Protein AF-A0A263DBM9-F1 (afdb_monomer_lite)

Structure (mmCIF, N/CA/C/O backbone):
data_AF-A0A263DBM9-F1
#
_entry.id   AF-A0A263DBM9-F1
#
loop_
_atom_site.group_PDB
_atom_site.id
_atom_site.type_symbol
_atom_site.label_atom_id
_atom_site.label_alt_id
_atom_site.label_comp_id
_atom_site.label_asym_id
_atom_site.label_entity_id
_atom_site.label_seq_id
_atom_site.pdbx_PDB_ins_code
_atom_site.Cartn_x
_atom_site.Cartn_y
_atom_site.Cartn_z
_atom_site.occupancy
_atom_site.B_iso_or_equiv
_atom_site.auth_seq_id
_atom_site.auth_comp_id
_atom_site.auth_asym_id
_atom_site.auth_atom_id
_atom_site.pdbx_PDB_model_num
ATOM 1 N N . MET A 1 1 ? 4.294 4.399 -8.783 1.00 86.06 1 MET A N 1
ATOM 2 C CA . MET A 1 1 ? 3.216 5.389 -8.607 1.00 86.06 1 MET A CA 1
ATOM 3 C C . MET A 1 1 ? 2.003 4.706 -8.014 1.00 86.06 1 MET A C 1
ATOM 5 O O . MET A 1 1 ? 1.467 3.779 -8.627 1.00 86.06 1 MET A O 1
ATOM 9 N N . LEU A 1 2 ? 1.616 5.152 -6.825 1.00 90.06 2 LEU A N 1
ATOM 10 C CA . LEU A 1 2 ? 0.439 4.695 -6.100 1.00 90.06 2 LEU A CA 1
ATOM 11 C C . LEU A 1 2 ? -0.584 5.826 -6.002 1.00 90.06 2 LEU A C 1
ATOM 13 O O . LEU A 1 2 ? -0.238 6.950 -5.655 1.00 90.06 2 LEU A O 1
ATOM 17 N N . GLU A 1 3 ? -1.844 5.521 -6.281 1.00 93.19 3 GLU A N 1
ATOM 18 C CA . GLU A 1 3 ? -2.938 6.492 -6.234 1.00 93.19 3 GLU A CA 1
ATOM 19 C C . GLU A 1 3 ? -4.098 5.949 -5.402 1.00 93.19 3 GLU A C 1
ATOM 21 O O . GLU A 1 3 ? -4.447 4.773 -5.516 1.00 93.19 3 GLU A O 1
ATOM 26 N N . LEU A 1 4 ? -4.729 6.807 -4.598 1.00 93.94 4 LEU A N 1
ATOM 27 C CA . LEU A 1 4 ? -5.991 6.477 -3.939 1.00 93.94 4 LEU A CA 1
ATOM 28 C C . LEU A 1 4 ? -7.116 6.402 -4.981 1.00 93.94 4 LEU A C 1
ATOM 30 O O . LEU A 1 4 ? -7.263 7.279 -5.832 1.00 93.94 4 LEU A O 1
ATOM 34 N N . MET A 1 5 ? -7.935 5.363 -4.894 1.00 95.19 5 MET A N 1
ATOM 35 C CA . MET A 1 5 ? -9.120 5.187 -5.725 1.00 95.19 5 MET A CA 1
ATOM 36 C C . MET A 1 5 ? -10.273 6.067 -5.228 1.00 95.19 5 MET A C 1
ATOM 38 O O . MET A 1 5 ? -10.497 6.173 -4.020 1.00 95.19 5 MET A O 1
ATOM 42 N N . ALA A 1 6 ? -11.037 6.655 -6.153 1.00 92.88 6 ALA A N 1
ATOM 43 C CA . ALA A 1 6 ? -12.197 7.496 -5.836 1.00 92.88 6 ALA A CA 1
ATOM 44 C C . ALA A 1 6 ? -13.329 6.706 -5.154 1.00 92.88 6 ALA A C 1
ATOM 46 O O . ALA A 1 6 ? -14.167 7.274 -4.464 1.00 92.88 6 ALA A O 1
ATOM 47 N N . GLU A 1 7 ? -13.326 5.389 -5.339 1.00 92.44 7 GLU A N 1
ATOM 48 C CA . GLU A 1 7 ? -14.249 4.423 -4.756 1.00 92.44 7 GLU A CA 1
ATOM 49 C C . GLU A 1 7 ? -13.935 4.101 -3.283 1.00 92.44 7 GLU A C 1
ATOM 51 O O . GLU A 1 7 ? -14.658 3.325 -2.659 1.00 92.44 7 GLU A O 1
ATOM 56 N N . SER A 1 8 ? -12.865 4.677 -2.722 1.00 91.31 8 SER A N 1
ATOM 57 C CA . SER A 1 8 ? -12.534 4.540 -1.301 1.00 91.31 8 SER A CA 1
ATOM 58 C C . SER A 1 8 ? -13.577 5.252 -0.437 1.00 91.31 8 SER A C 1
ATOM 60 O O . SER A 1 8 ? -13.881 6.425 -0.656 1.00 91.31 8 SER A O 1
ATOM 62 N N . GLY A 1 9 ? -14.102 4.567 0.576 1.00 87.62 9 GLY A N 1
ATOM 63 C CA . GLY A 1 9 ? -15.113 5.115 1.471 1.00 87.62 9 GLY A CA 1
ATOM 64 C C . GLY A 1 9 ? -15.476 4.178 2.620 1.00 87.62 9 GLY A C 1
ATOM 65 O O . GLY A 1 9 ? -15.424 2.954 2.496 1.00 87.62 9 GLY A O 1
ATOM 66 N N . GLY A 1 10 ? -15.874 4.771 3.749 1.00 86.44 10 GLY A N 1
ATOM 67 C CA . GLY A 1 10 ? -16.159 4.028 4.975 1.00 86.44 10 GLY A CA 1
ATOM 68 C C . GLY A 1 10 ? -14.926 3.263 5.453 1.00 86.44 10 GLY A C 1
ATOM 69 O O . GLY A 1 10 ? -13.849 3.835 5.581 1.00 86.44 10 GLY A O 1
ATOM 70 N N . ASP A 1 11 ? -15.093 1.965 5.679 1.00 88.06 11 ASP A N 1
ATOM 71 C CA . ASP A 1 11 ? -14.033 1.038 6.071 1.00 88.06 11 ASP A CA 1
ATOM 72 C C . ASP A 1 11 ? -13.320 0.392 4.869 1.00 88.06 11 ASP A C 1
ATOM 74 O O . ASP A 1 11 ? -12.493 -0.495 5.061 1.00 88.06 11 ASP A O 1
ATOM 78 N N . VAL A 1 12 ? -13.632 0.788 3.629 1.00 91.88 12 VAL A N 1
ATOM 79 C CA . VAL A 1 12 ? -13.008 0.246 2.413 1.00 91.88 12 VAL A CA 1
ATOM 80 C C . VAL A 1 12 ? -12.093 1.285 1.782 1.00 91.88 12 VAL A C 1
ATOM 82 O O . VAL A 1 12 ? -12.525 2.382 1.434 1.00 91.88 12 VAL A O 1
ATOM 85 N N . ILE A 1 13 ? -10.838 0.914 1.556 1.00 93.12 13 ILE A N 1
ATOM 86 C CA . ILE A 1 13 ? -9.850 1.764 0.900 1.00 93.12 13 ILE A CA 1
ATOM 87 C C . ILE A 1 13 ? -9.240 1.064 -0.310 1.00 93.12 13 ILE A C 1
ATOM 89 O O . ILE A 1 13 ? -8.811 -0.087 -0.234 1.00 93.12 13 ILE A O 1
ATOM 93 N N . GLY A 1 14 ? -9.227 1.759 -1.444 1.00 94.12 14 GLY A N 1
ATOM 94 C CA . GLY A 1 14 ? -8.689 1.257 -2.699 1.00 94.12 14 GLY A CA 1
ATOM 95 C C . GLY A 1 14 ? -7.446 2.023 -3.123 1.00 94.12 14 GLY A C 1
ATOM 96 O O . GLY A 1 14 ? -7.426 3.252 -3.098 1.00 94.12 14 GLY A O 1
ATOM 97 N N . PHE A 1 15 ? -6.433 1.300 -3.580 1.00 93.94 15 PHE A N 1
ATOM 98 C CA . PHE A 1 15 ? -5.230 1.861 -4.171 1.00 93.94 15 PHE A CA 1
ATOM 99 C C . PHE A 1 15 ? -5.002 1.292 -5.562 1.00 93.94 15 PHE A C 1
ATOM 101 O O . PHE A 1 15 ? -5.188 0.099 -5.804 1.00 93.94 15 PHE A O 1
ATOM 108 N N . ARG A 1 16 ? -4.541 2.147 -6.468 1.00 93.75 16 ARG A N 1
ATOM 109 C CA . ARG A 1 16 ? -4.149 1.787 -7.824 1.00 93.75 16 ARG A CA 1
ATOM 110 C C . ARG A 1 16 ? -2.640 1.926 -7.973 1.00 93.75 16 ARG A C 1
ATOM 112 O O . ARG A 1 16 ? -2.085 2.997 -7.742 1.00 93.75 16 ARG A O 1
ATOM 119 N N . ALA A 1 17 ? -1.987 0.846 -8.382 1.00 91.31 17 ALA A N 1
ATOM 120 C CA . ALA A 1 17 ? -0.546 0.766 -8.562 1.00 91.31 17 ALA A CA 1
ATOM 121 C C . ALA A 1 17 ? -0.178 0.712 -10.050 1.00 91.31 17 ALA A C 1
ATOM 123 O O . ALA A 1 17 ? -0.694 -0.115 -10.805 1.00 91.31 17 ALA A O 1
ATOM 124 N N . ARG A 1 18 ? 0.747 1.585 -10.462 1.00 91.19 18 ARG A N 1
ATOM 125 C CA . ARG A 1 18 ? 1.282 1.678 -11.830 1.00 91.19 18 ARG A CA 1
ATOM 126 C C . ARG A 1 18 ? 2.800 1.826 -11.817 1.00 91.19 18 ARG A C 1
ATOM 128 O O . ARG A 1 18 ? 3.374 2.467 -10.929 1.00 91.19 18 ARG A O 1
ATOM 135 N N . GLY A 1 19 ? 3.450 1.285 -12.849 1.00 89.50 19 GLY A N 1
ATOM 136 C CA . GLY A 1 19 ? 4.900 1.365 -13.010 1.00 89.50 19 GLY A CA 1
ATOM 137 C C . GLY A 1 19 ? 5.641 0.653 -11.879 1.00 89.50 19 GLY A C 1
ATOM 138 O O . GLY A 1 19 ? 5.272 -0.456 -11.501 1.00 89.50 19 GLY A O 1
ATOM 139 N N . VAL A 1 20 ? 6.692 1.284 -11.356 1.00 86.75 20 VAL A N 1
ATOM 140 C CA . VAL A 1 20 ? 7.443 0.783 -10.197 1.00 86.75 20 VAL A CA 1
ATOM 141 C C . VAL A 1 20 ? 7.011 1.554 -8.958 1.00 86.75 20 VAL A C 1
ATOM 143 O O . VAL A 1 20 ? 6.985 2.787 -8.981 1.00 86.75 20 VAL A O 1
ATOM 146 N N . LEU A 1 21 ? 6.662 0.834 -7.894 1.00 85.06 21 LEU A N 1
ATOM 147 C CA . LEU A 1 21 ? 6.357 1.438 -6.601 1.00 85.06 21 LEU A CA 1
ATOM 148 C C . LEU A 1 21 ? 7.640 1.785 -5.847 1.00 85.06 21 LEU A C 1
ATOM 150 O O . LEU A 1 21 ? 8.557 0.960 -5.729 1.00 85.06 21 LEU A O 1
ATOM 154 N N . THR A 1 22 ? 7.698 3.025 -5.369 1.00 85.31 22 THR A N 1
ATOM 155 C CA . THR A 1 22 ? 8.835 3.579 -4.632 1.00 85.31 22 THR A CA 1
ATOM 156 C C . THR A 1 22 ? 8.531 3.695 -3.144 1.00 85.31 22 THR A C 1
ATOM 158 O O . THR A 1 22 ? 7.451 3.358 -2.672 1.00 85.31 22 THR A O 1
ATOM 161 N N . GLU A 1 23 ? 9.519 4.149 -2.383 1.00 81.00 23 GLU A N 1
ATOM 162 C CA . GLU A 1 23 ? 9.357 4.447 -0.964 1.00 81.00 23 GLU A CA 1
ATOM 163 C C . GLU A 1 23 ? 8.402 5.628 -0.729 1.00 81.00 23 GLU A C 1
ATOM 165 O O . GLU A 1 23 ? 7.562 5.567 0.166 1.00 81.00 23 GLU A O 1
ATOM 170 N N . ASP A 1 24 ? 8.476 6.646 -1.588 1.00 85.00 24 ASP A N 1
ATOM 171 C CA . ASP A 1 24 ? 7.640 7.848 -1.517 1.00 85.00 24 ASP A CA 1
ATOM 172 C C . ASP A 1 24 ? 6.158 7.534 -1.749 1.00 85.00 24 ASP A C 1
ATOM 174 O O . ASP A 1 24 ? 5.291 8.135 -1.123 1.00 85.00 24 ASP A O 1
ATOM 178 N N . ASP A 1 25 ? 5.854 6.549 -2.602 1.00 85.19 25 ASP A N 1
ATOM 179 C CA . ASP A 1 25 ? 4.484 6.063 -2.804 1.00 85.19 25 ASP A CA 1
ATOM 180 C C . AS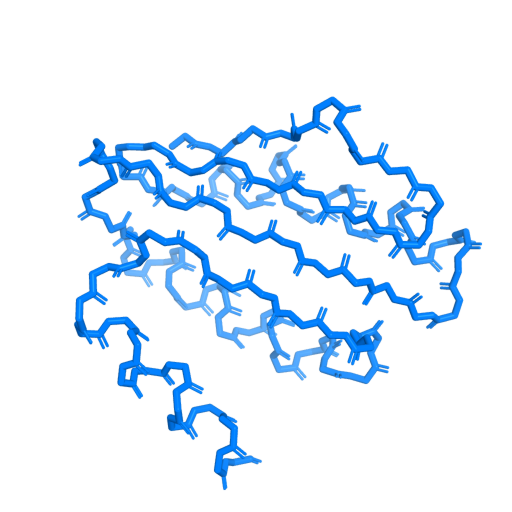P A 1 25 ? 3.885 5.517 -1.486 1.00 85.19 25 ASP A C 1
ATOM 182 O O . ASP A 1 25 ? 2.690 5.659 -1.219 1.00 85.19 25 ASP A O 1
ATOM 186 N N . TYR A 1 26 ? 4.713 4.918 -0.625 1.00 79.12 26 TYR A N 1
ATOM 187 C CA . TYR A 1 26 ? 4.276 4.393 0.669 1.00 79.12 26 TYR A CA 1
ATOM 188 C C . TYR A 1 26 ? 4.132 5.490 1.718 1.00 79.12 26 TYR A C 1
ATOM 190 O O . TYR A 1 26 ? 3.097 5.569 2.376 1.00 79.12 26 TYR A O 1
ATOM 198 N N . GLU A 1 27 ? 5.163 6.319 1.885 1.00 82.50 27 GLU A N 1
ATOM 199 C CA . GLU A 1 27 ? 5.162 7.381 2.897 1.00 82.50 27 GLU A CA 1
ATOM 200 C C . GLU A 1 27 ? 4.171 8.496 2.563 1.00 82.50 27 GLU A C 1
ATOM 202 O O . GLU A 1 27 ? 3.507 9.017 3.454 1.00 82.50 27 GLU A O 1
ATOM 207 N N . GLY A 1 28 ? 4.050 8.849 1.284 1.00 84.69 28 GLY A N 1
ATOM 208 C CA . GLY A 1 28 ? 3.222 9.962 0.834 1.00 84.69 28 GLY A CA 1
ATOM 209 C C . GLY A 1 28 ? 1.764 9.594 0.573 1.00 84.69 28 GLY A C 1
ATOM 210 O O . GLY A 1 28 ? 0.895 10.454 0.708 1.00 84.69 28 GLY A O 1
ATOM 211 N N . VAL A 1 29 ? 1.476 8.342 0.198 1.00 88.50 29 VAL A N 1
ATOM 212 C CA . VAL A 1 29 ? 0.120 7.934 -0.205 1.00 88.50 29 VAL A CA 1
ATOM 213 C C . VAL A 1 29 ? -0.412 6.812 0.669 1.00 88.50 29 VAL A C 1
ATOM 215 O O . VAL A 1 29 ? -1.448 6.997 1.299 1.00 88.50 29 VAL A O 1
ATOM 218 N N . LEU A 1 30 ? 0.264 5.665 0.742 1.00 85.75 30 LEU A N 1
ATOM 219 C CA . LEU A 1 30 ? -0.301 4.499 1.426 1.00 85.75 30 LEU A CA 1
ATOM 220 C C . LEU A 1 30 ? -0.525 4.756 2.927 1.00 85.75 30 LEU A C 1
ATOM 222 O O . LEU A 1 30 ? -1.656 4.666 3.402 1.00 85.75 30 LEU A O 1
ATOM 226 N N . ILE A 1 31 ? 0.537 5.097 3.663 1.00 84.94 31 ILE A N 1
ATOM 227 C CA . ILE A 1 31 ? 0.515 5.208 5.130 1.00 84.94 31 ILE A CA 1
ATOM 228 C C . ILE A 1 31 ? -0.511 6.247 5.611 1.00 84.94 31 ILE A C 1
ATOM 230 O O . ILE A 1 31 ? -1.380 5.867 6.397 1.00 84.94 31 ILE A O 1
ATOM 234 N N . PRO A 1 32 ? -0.515 7.502 5.113 1.00 88.56 32 PRO A N 1
ATOM 235 C CA . PRO A 1 32 ? -1.427 8.520 5.634 1.00 88.56 32 PRO A CA 1
ATOM 236 C C . PRO A 1 32 ? -2.902 8.167 5.422 1.00 88.56 32 PRO A C 1
ATOM 238 O O . PRO A 1 32 ? -3.751 8.486 6.252 1.00 88.56 32 PRO A O 1
ATOM 241 N N . HIS A 1 33 ? -3.229 7.500 4.310 1.00 89.44 33 HIS A N 1
ATOM 242 C CA . HIS A 1 33 ? -4.610 7.118 4.034 1.00 89.44 33 HIS A CA 1
ATOM 243 C C . HIS A 1 33 ? -5.050 5.890 4.836 1.00 89.44 33 HIS A C 1
ATOM 245 O O . HIS A 1 33 ? -6.214 5.824 5.230 1.00 89.44 33 HIS A O 1
ATOM 251 N N . LEU A 1 34 ? -4.142 4.946 5.108 1.00 85.25 34 LEU A N 1
ATOM 252 C CA . LEU A 1 34 ? -4.417 3.827 6.010 1.00 85.25 34 LEU A CA 1
ATOM 253 C C . LEU A 1 34 ? -4.657 4.315 7.440 1.00 85.25 34 LEU A C 1
ATOM 255 O O . LEU A 1 34 ? -5.674 3.961 8.028 1.00 85.25 34 LEU A O 1
ATOM 259 N N . GLU A 1 35 ? -3.774 5.163 7.973 1.00 85.75 35 GLU A N 1
ATOM 260 C CA . GLU A 1 35 ? -3.916 5.724 9.324 1.00 85.75 35 GLU A CA 1
ATOM 261 C C . GLU A 1 35 ? -5.238 6.484 9.468 1.00 85.75 35 GLU A C 1
ATOM 263 O O . GLU A 1 35 ? -6.013 6.214 10.382 1.00 85.75 35 GLU A O 1
ATOM 268 N N . LYS A 1 36 ? -5.569 7.339 8.494 1.00 87.62 36 LYS A N 1
ATOM 269 C CA . LYS A 1 36 ? -6.846 8.061 8.475 1.00 87.62 36 LYS A CA 1
ATOM 270 C C . LYS A 1 36 ? -8.065 7.132 8.434 1.00 87.62 36 LYS A C 1
ATOM 272 O O . LYS A 1 36 ? -9.092 7.438 9.034 1.00 87.62 36 LYS A O 1
ATOM 277 N N . ALA A 1 37 ? -7.989 6.019 7.706 1.00 86.56 37 ALA A N 1
ATOM 278 C CA . ALA A 1 37 ? -9.082 5.050 7.657 1.00 86.56 37 ALA A CA 1
ATOM 279 C C . ALA A 1 37 ? -9.230 4.294 8.992 1.00 86.56 37 ALA A C 1
ATOM 281 O O . ALA A 1 37 ? -10.351 4.049 9.434 1.00 86.56 37 ALA A O 1
ATOM 282 N N . LEU A 1 38 ? -8.114 3.991 9.662 1.00 84.56 38 LEU A N 1
ATOM 283 C CA . LEU A 1 38 ? -8.081 3.348 10.981 1.00 84.56 38 LEU A CA 1
ATOM 284 C C . LEU A 1 38 ? -8.544 4.263 12.122 1.00 84.56 38 LEU A C 1
ATOM 286 O O . LEU A 1 38 ? -9.052 3.781 13.128 1.00 84.56 38 LEU A O 1
ATOM 290 N N . GLU A 1 39 ? -8.438 5.583 11.973 1.00 86.62 39 GLU A N 1
ATOM 291 C CA . GLU A 1 39 ? -9.071 6.524 12.907 1.00 86.62 39 GLU A CA 1
ATOM 292 C C . GLU A 1 39 ? -10.607 6.459 12.847 1.00 86.62 39 GLU A C 1
ATOM 294 O O . GLU A 1 39 ? -11.284 6.722 13.841 1.00 86.62 39 GLU A O 1
ATOM 299 N N . ALA A 1 40 ? -11.166 6.114 11.683 1.00 84.38 40 ALA A N 1
ATOM 300 C CA . ALA A 1 40 ? -12.607 6.089 11.447 1.00 84.38 40 ALA A CA 1
ATOM 301 C C . ALA A 1 40 ? -13.254 4.713 11.690 1.00 84.38 40 ALA A C 1
ATOM 303 O O . ALA A 1 40 ? -14.475 4.638 11.849 1.00 84.38 40 ALA A O 1
ATOM 304 N N . ALA A 1 41 ? -12.470 3.632 11.708 1.00 83.69 41 ALA A N 1
ATOM 305 C CA . ALA A 1 41 ? -12.959 2.265 11.848 1.00 83.69 41 ALA A CA 1
ATOM 306 C C . ALA A 1 41 ? -11.972 1.383 12.626 1.00 83.69 41 ALA A C 1
ATOM 308 O O . ALA A 1 41 ? -10.766 1.481 12.445 1.00 83.69 41 ALA A O 1
ATOM 309 N N . GLU A 1 42 ? -12.489 0.454 13.438 1.00 84.81 42 GLU A N 1
ATOM 310 C CA . GLU A 1 42 ? -11.660 -0.501 14.196 1.00 84.81 42 GLU A CA 1
ATOM 311 C C . GLU A 1 42 ? -10.849 -1.429 13.277 1.00 84.81 42 GLU A C 1
ATOM 313 O O . GLU A 1 42 ? -9.748 -1.853 13.624 1.00 84.81 42 GLU A O 1
ATOM 318 N N . ARG A 1 43 ? -11.400 -1.749 12.099 1.00 88.50 43 ARG A N 1
ATOM 319 C CA . ARG A 1 43 ? -10.718 -2.501 11.047 1.00 88.50 43 ARG A CA 1
ATOM 320 C C . ARG A 1 43 ? -11.074 -1.961 9.679 1.00 88.50 43 ARG A C 1
ATOM 322 O O . ARG A 1 43 ? -12.193 -1.498 9.470 1.00 88.50 43 ARG A O 1
ATOM 329 N N . ILE A 1 44 ? -10.147 -2.100 8.739 1.00 90.38 44 ILE A N 1
ATOM 330 C CA . ILE A 1 44 ? -10.319 -1.641 7.359 1.00 90.38 44 ILE A CA 1
ATOM 331 C C . ILE A 1 44 ? -10.126 -2.772 6.350 1.00 90.38 44 ILE A C 1
ATOM 333 O O . ILE A 1 44 ? -9.430 -3.762 6.589 1.00 90.38 44 ILE A O 1
ATOM 337 N N . ARG A 1 45 ? -10.756 -2.622 5.190 1.00 91.50 45 ARG A N 1
ATOM 338 C CA . ARG A 1 45 ? -10.676 -3.520 4.041 1.00 91.50 45 ARG A CA 1
ATOM 339 C C . ARG A 1 45 ? -9.908 -2.821 2.929 1.00 91.50 45 ARG A C 1
ATOM 341 O O . ARG A 1 45 ? -10.312 -1.758 2.471 1.00 91.50 45 ARG A O 1
ATOM 348 N N . VAL A 1 46 ? -8.813 -3.423 2.480 1.00 90.62 46 VAL A N 1
ATOM 349 C CA . VAL A 1 46 ? -7.907 -2.824 1.493 1.00 90.62 46 VAL A CA 1
ATOM 350 C C . VAL A 1 46 ? -8.048 -3.528 0.149 1.00 90.62 46 VAL A C 1
ATOM 352 O O . VAL A 1 46 ? -8.006 -4.756 0.075 1.00 90.62 46 VAL A O 1
ATOM 355 N N . LEU A 1 47 ? -8.179 -2.756 -0.925 1.00 91.88 47 LEU A N 1
ATOM 356 C CA . LEU A 1 47 ? -8.061 -3.220 -2.303 1.00 91.88 47 LEU A CA 1
ATOM 357 C C . LEU A 1 47 ? -6.795 -2.628 -2.922 1.00 91.88 47 LEU A C 1
ATOM 359 O O . LEU A 1 47 ? -6.643 -1.413 -2.974 1.00 91.88 47 LEU A O 1
ATOM 363 N N . LEU A 1 48 ? -5.923 -3.478 -3.450 1.00 89.44 48 LEU A N 1
ATOM 364 C CA . LEU A 1 48 ? -4.766 -3.072 -4.234 1.00 89.44 48 LEU A CA 1
ATOM 365 C C . LEU A 1 48 ? -4.947 -3.538 -5.681 1.00 89.44 48 LEU A C 1
ATOM 367 O O . LEU A 1 48 ? -4.851 -4.728 -5.989 1.00 89.44 48 LEU A O 1
ATOM 371 N N . LEU A 1 49 ? -5.237 -2.592 -6.569 1.00 91.62 49 LEU A N 1
ATOM 372 C CA . LEU A 1 49 ? -5.369 -2.813 -8.002 1.00 91.62 49 LEU A CA 1
ATOM 373 C C . LEU A 1 49 ? -4.029 -2.550 -8.690 1.00 91.62 49 LEU A C 1
ATOM 375 O O . LEU A 1 49 ? -3.605 -1.405 -8.841 1.00 91.62 49 LEU A O 1
ATOM 379 N N . MET A 1 50 ? -3.378 -3.615 -9.138 1.00 89.69 50 MET A N 1
ATOM 380 C CA . MET A 1 50 ? -2.188 -3.555 -9.974 1.00 89.69 50 MET A CA 1
ATOM 381 C C . MET A 1 50 ? -2.617 -3.495 -11.434 1.00 89.69 50 MET A C 1
ATOM 383 O O . MET A 1 50 ? -3.215 -4.426 -11.968 1.00 89.69 50 MET A O 1
ATOM 387 N N . GLU A 1 51 ? -2.348 -2.359 -12.062 1.00 88.81 51 GLU A N 1
ATOM 388 C CA . GLU A 1 51 ? -2.647 -2.136 -13.474 1.00 88.81 51 GLU A CA 1
ATOM 389 C C . GLU A 1 51 ? -1.700 -2.946 -14.367 1.00 88.81 51 GLU A C 1
ATOM 391 O O . GLU A 1 51 ? -0.614 -3.338 -13.947 1.00 88.81 51 GLU A O 1
ATOM 396 N N . GLU A 1 52 ? -2.045 -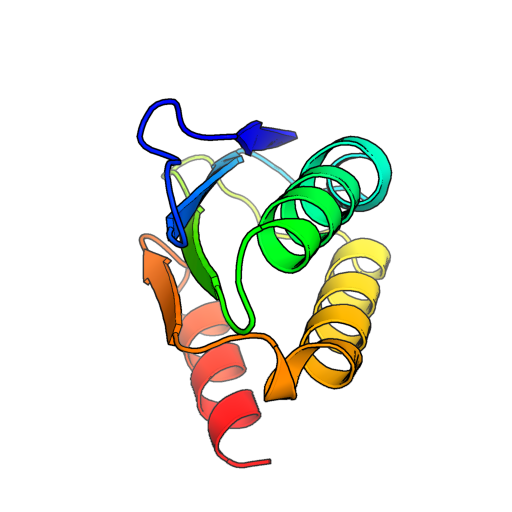3.119 -15.644 1.00 86.00 52 GLU A N 1
ATOM 397 C CA . GLU A 1 52 ? -1.194 -3.845 -16.608 1.00 86.00 52 GLU A CA 1
ATOM 398 C C . GLU A 1 52 ? 0.219 -3.247 -16.735 1.00 86.00 52 GLU A C 1
ATOM 400 O O . GLU A 1 52 ? 1.186 -3.932 -17.061 1.00 86.00 52 GLU A O 1
ATOM 405 N N . THR A 1 53 ? 0.351 -1.948 -16.455 1.00 86.69 53 THR A N 1
ATOM 406 C CA . THR A 1 53 ? 1.627 -1.221 -16.477 1.00 86.69 53 THR A CA 1
ATOM 407 C C . THR A 1 53 ? 2.461 -1.403 -15.209 1.00 86.69 53 THR A C 1
ATOM 409 O O . THR A 1 53 ? 3.539 -0.811 -15.102 1.00 86.69 53 THR A O 1
ATOM 412 N N . PHE A 1 54 ? 1.986 -2.179 -14.236 1.00 86.56 54 PHE A N 1
ATOM 413 C CA . PHE A 1 54 ? 2.714 -2.483 -13.015 1.00 86.56 54 PHE A CA 1
ATOM 414 C C . PHE A 1 54 ? 3.941 -3.350 -13.314 1.00 86.56 54 PHE A C 1
ATOM 416 O O . PHE A 1 54 ? 3.872 -4.385 -13.974 1.00 86.56 54 PHE A O 1
ATOM 423 N N . ARG A 1 55 ? 5.098 -2.903 -12.828 1.00 82.00 55 ARG A N 1
ATOM 424 C CA . ARG A 1 55 ? 6.406 -3.533 -13.055 1.00 82.00 55 ARG A CA 1
ATOM 425 C C . ARG A 1 55 ? 7.058 -4.021 -11.763 1.00 82.00 55 ARG A C 1
ATOM 427 O O . ARG A 1 55 ? 8.171 -4.535 -11.816 1.00 82.00 55 ARG A O 1
ATOM 434 N N . GLY A 1 56 ? 6.375 -3.886 -10.626 1.00 78.56 56 GLY A N 1
ATOM 435 C CA . GLY A 1 56 ? 6.848 -4.330 -9.319 1.00 78.56 56 GLY A CA 1
ATOM 436 C C . GLY A 1 56 ? 7.203 -3.183 -8.376 1.00 78.56 56 GLY A C 1
ATOM 437 O O . GLY A 1 56 ? 6.749 -2.046 -8.510 1.00 78.56 56 GLY A O 1
ATOM 438 N N . TRP A 1 57 ? 8.053 -3.508 -7.412 1.00 78.00 57 TRP A N 1
ATOM 439 C CA . TRP A 1 57 ? 8.462 -2.646 -6.309 1.00 78.00 57 TRP A CA 1
ATOM 440 C C . TRP A 1 57 ? 9.983 -2.576 -6.292 1.00 78.00 57 TRP A C 1
ATOM 442 O O . TRP A 1 57 ? 10.652 -3.563 -6.612 1.00 78.00 57 TRP A O 1
ATOM 452 N N . ASN A 1 58 ? 10.556 -1.455 -5.861 1.00 77.19 58 ASN A N 1
ATOM 453 C CA . ASN A 1 58 ? 11.961 -1.488 -5.466 1.00 77.19 58 ASN A CA 1
ATOM 454 C C . ASN A 1 58 ? 12.126 -2.298 -4.157 1.00 77.19 58 ASN A C 1
ATOM 456 O O . ASN A 1 58 ? 11.176 -2.486 -3.394 1.00 77.19 58 ASN A O 1
ATOM 460 N N . ALA A 1 59 ? 13.337 -2.794 -3.887 1.00 63.06 59 ALA A N 1
ATOM 461 C CA . ALA A 1 59 ? 13.594 -3.667 -2.733 1.00 63.06 59 ALA A CA 1
ATOM 462 C C . ALA A 1 59 ? 13.207 -3.024 -1.385 1.00 63.06 59 ALA A C 1
ATOM 464 O O . ALA A 1 59 ? 12.783 -3.712 -0.458 1.00 63.06 59 ALA A O 1
ATOM 465 N N . ARG A 1 60 ? 13.305 -1.693 -1.288 1.00 65.88 60 ARG A N 1
ATOM 466 C CA . ARG A 1 60 ? 12.966 -0.933 -0.082 1.00 65.88 60 ARG A CA 1
ATOM 467 C C . ARG A 1 60 ? 11.455 -0.824 0.128 1.00 65.88 60 ARG A C 1
ATOM 469 O O . ARG A 1 60 ? 10.991 -0.977 1.252 1.00 65.88 60 ARG A O 1
ATOM 476 N N . ALA A 1 61 ? 10.694 -0.641 -0.947 1.00 63.41 61 ALA A N 1
ATOM 477 C CA . ALA A 1 61 ? 9.237 -0.644 -0.949 1.00 63.41 61 ALA A CA 1
ATOM 478 C C . ALA A 1 61 ? 8.685 -2.038 -0.626 1.00 63.41 61 ALA A C 1
ATOM 480 O O . ALA A 1 61 ? 7.780 -2.153 0.192 1.00 63.41 61 ALA A O 1
ATOM 481 N N . ALA A 1 62 ? 9.284 -3.104 -1.170 1.00 65.44 62 ALA A N 1
ATOM 482 C CA . ALA A 1 62 ? 8.919 -4.478 -0.817 1.00 65.44 62 ALA A CA 1
ATOM 483 C C . ALA A 1 62 ? 9.157 -4.777 0.679 1.00 65.44 62 ALA A C 1
ATOM 485 O O . ALA A 1 62 ? 8.306 -5.370 1.348 1.00 65.44 62 ALA A O 1
ATOM 486 N N . TRP A 1 63 ? 10.288 -4.318 1.230 1.00 60.03 63 TRP A N 1
ATOM 487 C CA . TRP A 1 63 ? 10.573 -4.424 2.664 1.00 60.03 63 TRP A CA 1
ATOM 488 C C . TRP A 1 63 ? 9.572 -3.626 3.507 1.00 60.03 63 TRP A C 1
ATOM 490 O O . TRP A 1 63 ? 9.043 -4.143 4.489 1.00 60.03 63 TRP A O 1
ATOM 500 N N . ARG A 1 64 ? 9.252 -2.393 3.095 1.00 65.31 64 ARG A N 1
ATOM 501 C CA . ARG A 1 64 ? 8.264 -1.557 3.783 1.00 65.31 64 ARG A CA 1
ATOM 502 C C . ARG A 1 64 ? 6.883 -2.201 3.787 1.00 65.31 64 ARG A C 1
ATOM 504 O O . ARG A 1 64 ? 6.288 -2.272 4.855 1.00 65.31 64 ARG A O 1
ATOM 511 N N . ASN A 1 65 ? 6.423 -2.711 2.642 1.00 63.41 65 ASN A N 1
ATOM 512 C CA . ASN A 1 65 ? 5.160 -3.440 2.530 1.00 63.41 65 ASN A CA 1
ATOM 513 C C . ASN A 1 65 ? 5.096 -4.576 3.545 1.00 63.41 65 ASN A C 1
ATOM 515 O O . ASN A 1 65 ? 4.160 -4.669 4.324 1.00 63.41 65 ASN A O 1
ATOM 519 N N . THR A 1 66 ? 6.160 -5.377 3.596 1.00 61.50 66 THR A N 1
ATOM 520 C CA . THR A 1 66 ? 6.262 -6.515 4.511 1.00 61.50 66 THR A CA 1
ATOM 521 C C . THR A 1 66 ? 6.201 -6.070 5.976 1.00 61.50 66 THR A C 1
ATOM 523 O O . THR A 1 66 ? 5.494 -6.674 6.778 1.00 61.50 66 THR A O 1
ATOM 526 N N . CYS A 1 67 ? 6.906 -5.000 6.357 1.00 62.62 67 CYS A N 1
ATOM 527 C CA . CYS A 1 67 ? 6.843 -4.473 7.722 1.00 62.62 67 CYS A CA 1
ATOM 528 C C . CYS A 1 67 ? 5.466 -3.891 8.076 1.00 62.62 67 CYS A C 1
ATOM 530 O O . CYS A 1 67 ? 5.025 -4.030 9.215 1.00 62.62 67 CYS A O 1
ATOM 532 N N . LEU A 1 68 ? 4.805 -3.239 7.121 1.00 67.06 68 LEU A N 1
ATOM 533 C CA . LEU A 1 68 ? 3.494 -2.617 7.294 1.00 67.06 68 LEU A CA 1
ATOM 534 C C . LEU A 1 68 ? 2.409 -3.691 7.437 1.00 67.06 68 LEU A C 1
ATOM 536 O O . LEU A 1 68 ? 1.652 -3.658 8.405 1.00 67.06 68 LEU A O 1
ATOM 540 N N . ASP A 1 69 ? 2.437 -4.705 6.570 1.00 65.88 69 ASP A N 1
ATOM 541 C CA . ASP A 1 69 ? 1.576 -5.888 6.643 1.00 65.88 69 ASP A CA 1
ATOM 542 C C . ASP A 1 69 ? 1.727 -6.610 7.986 1.00 65.88 69 ASP A C 1
ATOM 544 O O . ASP A 1 69 ? 0.734 -7.002 8.595 1.00 65.88 69 ASP A O 1
ATOM 548 N N . LEU A 1 70 ? 2.957 -6.756 8.494 1.00 61.53 70 LEU A N 1
ATOM 549 C CA . LEU A 1 70 ? 3.207 -7.383 9.796 1.00 61.53 70 LEU A CA 1
ATOM 550 C C . LEU A 1 70 ? 2.723 -6.524 10.972 1.00 61.53 70 LEU A C 1
ATOM 552 O O . LEU A 1 70 ? 2.207 -7.068 11.950 1.00 61.53 70 LEU A O 1
ATOM 556 N N . ARG A 1 71 ? 2.890 -5.198 10.898 1.00 68.31 71 ARG A N 1
ATOM 557 C CA . ARG A 1 71 ? 2.528 -4.277 11.984 1.00 68.31 71 ARG A CA 1
ATOM 558 C C . ARG A 1 71 ? 1.021 -4.079 12.099 1.00 68.31 71 ARG A C 1
ATOM 560 O O . ARG A 1 71 ? 0.503 -4.079 13.209 1.00 68.31 71 ARG A O 1
ATOM 567 N N . HIS A 1 72 ? 0.345 -3.956 10.963 1.00 70.62 72 HIS A N 1
ATOM 568 C CA . HIS A 1 72 ? -1.082 -3.645 10.874 1.00 70.62 72 HIS A CA 1
ATOM 569 C C . HIS A 1 72 ? -1.947 -4.877 10.605 1.00 70.62 72 HIS A C 1
ATOM 571 O O . HIS A 1 72 ? -3.141 -4.764 10.350 1.00 70.62 72 HIS A O 1
ATOM 577 N N . ARG A 1 73 ? -1.381 -6.087 10.705 1.00 68.25 73 ARG A N 1
ATOM 578 C C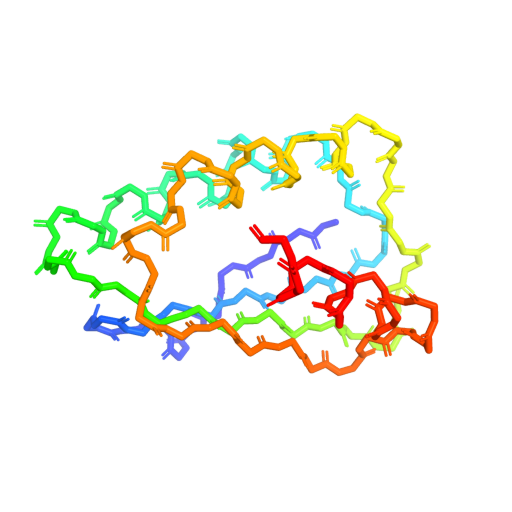A . ARG A 1 73 ? -2.092 -7.338 10.401 1.00 68.25 73 ARG A CA 1
ATOM 579 C C . ARG A 1 73 ? -3.432 -7.484 11.129 1.00 68.25 73 ARG A C 1
ATOM 581 O O . ARG A 1 73 ? -4.345 -8.105 10.601 1.00 68.25 73 ARG A O 1
ATOM 588 N N . ARG A 1 74 ? -3.531 -6.962 12.356 1.00 74.50 74 ARG A N 1
ATOM 589 C CA . ARG A 1 74 ? -4.750 -7.017 13.185 1.00 74.50 74 ARG A CA 1
ATOM 590 C C . ARG A 1 74 ? -5.764 -5.920 12.859 1.00 74.50 74 ARG A C 1
ATOM 592 O O . ARG A 1 74 ? -6.923 -6.054 13.245 1.00 74.50 74 ARG A O 1
ATOM 599 N N . ASP A 1 75 ? -5.322 -4.898 12.141 1.00 80.19 75 ASP A N 1
ATOM 600 C CA . ASP A 1 75 ? -6.094 -3.714 11.782 1.00 80.19 75 ASP A CA 1
ATOM 601 C C . ASP A 1 75 ? -6.795 -3.910 10.421 1.00 80.19 75 ASP A C 1
ATOM 603 O O . ASP A 1 75 ? -7.758 -3.221 10.085 1.00 80.19 75 ASP A O 1
ATOM 607 N N . PHE A 1 76 ? -6.351 -4.895 9.634 1.00 83.75 76 PHE A N 1
ATOM 608 C CA . PHE A 1 76 ? -6.989 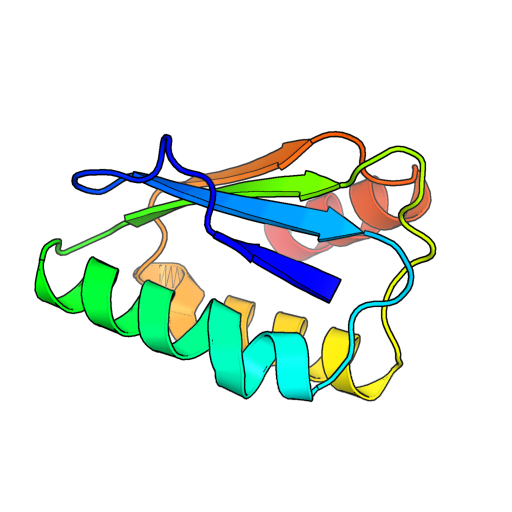-5.287 8.381 1.00 83.75 76 PHE A CA 1
ATOM 609 C C . PHE A 1 76 ? -8.048 -6.372 8.604 1.00 83.75 76 PHE A C 1
ATOM 611 O O . PHE A 1 76 ? -7.752 -7.456 9.104 1.00 83.75 76 PHE A O 1
ATOM 618 N N . ASP A 1 77 ? -9.282 -6.118 8.165 1.00 87.50 77 ASP A N 1
ATOM 619 C CA . ASP A 1 77 ? -10.315 -7.156 8.072 1.00 87.50 77 ASP A CA 1
ATOM 620 C C . ASP A 1 77 ? -10.088 -8.036 6.833 1.00 87.50 77 ASP A C 1
ATOM 622 O O . ASP A 1 77 ? -10.105 -9.266 6.908 1.00 87.50 77 ASP A O 1
ATOM 626 N N . LYS A 1 78 ? -9.834 -7.410 5.674 1.00 88.44 78 LYS A N 1
ATOM 627 C CA . LYS A 1 78 ? -9.551 -8.103 4.405 1.00 88.44 78 LYS A CA 1
ATOM 628 C C . LYS A 1 78 ? -8.590 -7.306 3.537 1.00 88.44 78 LYS A C 1
ATOM 630 O O . LYS A 1 78 ? -8.693 -6.086 3.463 1.00 88.44 78 LYS A O 1
ATOM 635 N N . VAL A 1 79 ? -7.732 -8.011 2.804 1.00 86.19 79 VAL A N 1
ATOM 636 C CA . VAL A 1 79 ? -6.865 -7.427 1.775 1.00 86.19 79 VAL A CA 1
ATOM 637 C C . VAL A 1 79 ? -7.090 -8.172 0.463 1.00 86.19 79 VAL A C 1
ATOM 639 O O . VAL A 1 79 ? -6.942 -9.393 0.397 1.00 86.19 79 VAL A O 1
ATOM 642 N N . ALA A 1 80 ? -7.481 -7.445 -0.578 1.00 89.12 80 ALA A N 1
ATOM 643 C CA . ALA A 1 80 ? -7.678 -7.965 -1.922 1.00 89.12 80 ALA A CA 1
ATOM 644 C C . ALA A 1 80 ? -6.614 -7.388 -2.855 1.00 89.12 80 ALA A C 1
ATOM 646 O O . ALA A 1 80 ? -6.444 -6.176 -2.925 1.00 89.12 80 ALA A O 1
ATOM 647 N N . ILE A 1 81 ? -5.929 -8.252 -3.602 1.00 86.12 81 ILE A N 1
ATOM 648 C CA . ILE A 1 81 ? -4.946 -7.846 -4.610 1.00 86.12 81 ILE A CA 1
ATOM 649 C C . ILE A 1 81 ? -5.455 -8.302 -5.978 1.00 86.12 81 ILE A C 1
ATOM 651 O O . ILE A 1 81 ? -5.740 -9.486 -6.176 1.00 86.12 81 ILE A O 1
ATOM 655 N N . VAL A 1 82 ? -5.587 -7.364 -6.916 1.00 89.25 82 VAL A N 1
ATOM 656 C CA . VAL A 1 82 ? -6.143 -7.587 -8.259 1.00 89.25 82 VAL A CA 1
ATOM 657 C C . VAL A 1 82 ? -5.100 -7.223 -9.306 1.00 89.25 82 VAL A C 1
ATOM 659 O O . VAL A 1 82 ? -4.439 -6.203 -9.176 1.00 89.25 82 VAL A O 1
ATOM 662 N N . GLY A 1 83 ? -4.953 -8.050 -10.344 1.00 83.94 83 GLY A N 1
ATOM 663 C CA . GLY A 1 83 ? -4.027 -7.782 -11.456 1.00 83.94 83 GLY A CA 1
ATOM 664 C C . GLY A 1 83 ? -2.553 -8.079 -11.159 1.00 83.94 83 GLY A C 1
ATOM 665 O O . GLY A 1 83 ? -1.694 -7.834 -12.001 1.00 83.94 83 GLY A O 1
ATOM 666 N N . ALA A 1 84 ? -2.252 -8.647 -9.989 1.00 73.81 84 ALA A N 1
ATOM 667 C CA . ALA A 1 84 ? -0.886 -8.968 -9.604 1.00 73.81 84 ALA A CA 1
ATOM 668 C C . ALA A 1 84 ? -0.223 -10.006 -10.529 1.00 73.81 84 ALA A C 1
ATOM 670 O O . ALA A 1 84 ? -0.859 -11.008 -10.889 1.00 73.81 84 ALA A O 1
ATOM 671 N N . PRO A 1 85 ? 1.074 -9.841 -10.845 1.00 73.25 85 PRO A N 1
ATOM 672 C CA . PRO A 1 85 ? 1.883 -10.877 -11.466 1.00 73.25 85 PRO A CA 1
ATOM 673 C C . PRO A 1 85 ? 1.817 -12.213 -10.714 1.00 73.25 85 PRO A C 1
ATOM 675 O O . PRO A 1 85 ? 1.684 -12.275 -9.492 1.00 73.25 85 PRO A O 1
ATOM 678 N N . THR A 1 86 ? 2.000 -13.323 -11.428 1.00 74.69 86 THR A N 1
ATOM 679 C CA . THR A 1 86 ? 1.894 -14.667 -10.835 1.00 74.69 86 THR A CA 1
ATOM 680 C C . THR A 1 86 ? 2.838 -14.884 -9.644 1.00 74.69 86 THR A C 1
ATOM 682 O O . THR A 1 86 ? 2.457 -15.566 -8.696 1.00 74.69 86 THR A O 1
ATOM 685 N N . TRP A 1 87 ? 4.046 -14.304 -9.660 1.00 72.56 87 TRP A N 1
ATOM 686 C CA . TRP A 1 87 ? 5.016 -14.410 -8.557 1.00 72.56 87 TRP A CA 1
ATOM 687 C C . TRP A 1 87 ? 4.502 -13.765 -7.264 1.00 72.56 87 TRP A C 1
ATOM 689 O O . TRP A 1 87 ? 4.692 -14.299 -6.176 1.00 72.56 87 TRP A O 1
ATOM 699 N N . GLU A 1 88 ? 3.762 -12.674 -7.386 1.00 69.69 88 GLU A N 1
ATOM 700 C CA . GLU A 1 88 ? 3.203 -11.935 -6.262 1.00 69.69 88 GLU A CA 1
ATOM 701 C C . GLU A 1 88 ? 2.049 -12.687 -5.604 1.00 69.69 88 GLU A C 1
ATOM 703 O O . GLU A 1 88 ? 1.928 -12.738 -4.380 1.00 69.69 88 GLU A O 1
ATOM 708 N N . ARG A 1 89 ? 1.263 -13.402 -6.416 1.00 70.62 89 ARG A N 1
ATOM 709 C CA . ARG A 1 89 ? 0.249 -14.332 -5.915 1.00 70.62 89 ARG A CA 1
ATOM 710 C C . ARG A 1 89 ? 0.857 -15.428 -5.034 1.00 70.62 89 ARG A C 1
ATOM 712 O O . ARG A 1 89 ? 0.200 -15.880 -4.096 1.00 70.62 89 ARG A O 1
ATOM 719 N N . TRP A 1 90 ? 2.084 -15.871 -5.320 1.00 73.81 90 TRP A N 1
ATOM 720 C CA . TRP A 1 90 ? 2.795 -16.831 -4.470 1.00 73.81 90 TRP A CA 1
ATOM 721 C C . TRP A 1 90 ? 3.259 -16.196 -3.156 1.00 73.81 90 TRP A C 1
ATOM 723 O O . TRP A 1 90 ? 3.060 -16.802 -2.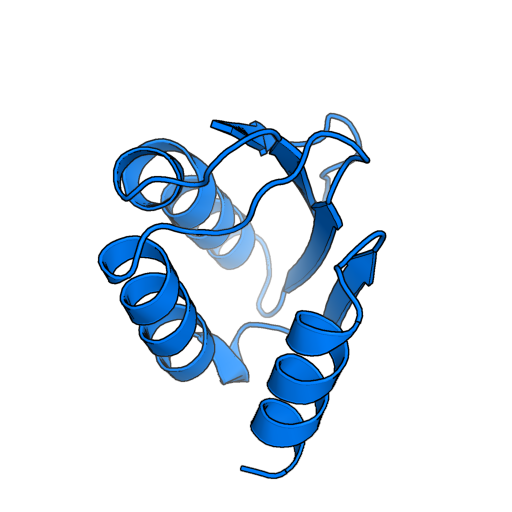105 1.00 73.81 90 TRP A O 1
ATOM 733 N N . CYS A 1 91 ? 3.786 -14.968 -3.191 1.00 70.00 91 CYS A N 1
ATOM 734 C CA . CYS A 1 91 ? 4.154 -14.215 -1.987 1.00 70.00 91 CYS A CA 1
ATOM 735 C C . CYS A 1 91 ? 2.953 -14.005 -1.052 1.00 70.00 91 CYS A C 1
ATOM 737 O O . CYS A 1 91 ? 3.041 -14.316 0.135 1.00 70.00 91 CYS A O 1
ATOM 739 N N . ALA A 1 92 ? 1.805 -13.580 -1.590 1.00 68.81 92 ALA A N 1
ATOM 740 C CA . ALA A 1 92 ? 0.583 -13.382 -0.809 1.00 68.81 92 ALA A CA 1
ATOM 741 C C . ALA A 1 92 ? 0.085 -14.683 -0.150 1.00 68.81 92 ALA A C 1
ATOM 743 O O . ALA A 1 92 ? -0.333 -14.686 1.007 1.00 68.81 92 ALA A O 1
ATOM 744 N N . LYS A 1 93 ? 0.171 -15.819 -0.858 1.00 72.50 93 LYS A N 1
ATOM 745 C CA . LYS A 1 93 ? -0.177 -17.131 -0.289 1.00 72.50 93 LYS A CA 1
ATOM 746 C C . LYS A 1 93 ? 0.746 -17.535 0.861 1.00 72.50 93 LYS A C 1
ATOM 748 O O . LYS A 1 93 ? 0.257 -18.099 1.833 1.00 72.50 93 LYS A O 1
ATOM 753 N N . LEU A 1 94 ? 2.048 -17.261 0.754 1.00 68.56 94 LEU A N 1
ATOM 754 C CA . LEU A 1 94 ? 3.017 -17.549 1.817 1.00 68.56 94 LEU A CA 1
ATOM 755 C C . LEU A 1 94 ? 2.782 -16.677 3.055 1.00 68.56 94 LEU A C 1
ATOM 757 O O . LEU A 1 94 ? 2.816 -17.196 4.165 1.00 68.56 94 LEU A O 1
ATOM 761 N N . ALA A 1 95 ? 2.480 -15.389 2.876 1.00 65.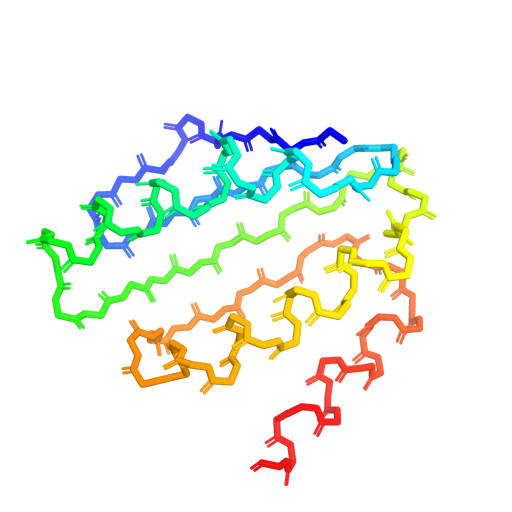25 95 ALA A N 1
ATOM 762 C CA . ALA A 1 95 ? 2.179 -14.481 3.985 1.00 65.25 95 ALA A CA 1
ATOM 763 C C . ALA A 1 95 ? 0.948 -14.919 4.799 1.00 65.25 95 ALA A C 1
ATOM 765 O O . ALA A 1 95 ? 0.899 -14.704 6.003 1.00 65.25 95 ALA A O 1
ATOM 766 N N . ASN A 1 96 ? -0.026 -15.577 4.162 1.00 62.97 96 ASN A N 1
ATOM 767 C CA . ASN A 1 96 ? -1.201 -16.116 4.848 1.00 62.97 96 ASN A CA 1
ATOM 768 C C . ASN A 1 96 ? -0.927 -17.417 5.633 1.00 62.97 96 ASN A C 1
ATOM 770 O O . ASN A 1 96 ? -1.779 -17.849 6.405 1.00 62.97 96 ASN A O 1
ATOM 774 N N . LEU A 1 97 ? 0.217 -18.073 5.403 1.00 61.44 97 LEU A N 1
ATOM 775 C CA . LEU A 1 97 ? 0.628 -19.293 6.114 1.00 61.44 97 LEU A CA 1
ATOM 776 C C . LEU A 1 97 ? 1.475 -19.006 7.365 1.00 61.44 97 LEU A C 1
ATOM 778 O O . LEU A 1 97 ? 1.635 -19.899 8.196 1.00 61.44 97 LEU A O 1
ATOM 782 N N . LEU A 1 98 ? 2.021 -17.792 7.477 1.00 54.81 98 LEU A N 1
ATOM 783 C CA . LEU A 1 98 ? 2.707 -17.253 8.660 1.00 54.81 98 LEU A CA 1
ATOM 784 C C . LEU A 1 98 ? 1.725 -16.465 9.524 1.00 54.81 98 LEU A C 1
ATOM 786 O O . LEU A 1 98 ? 2.025 -16.149 10.692 1.00 54.81 98 LEU A O 1
#

Sequence (98 aa):
MLELMAESGGDVIGFRARGVLTEDDYEGVLIPHLEKALEAAERIRVLLLMEETFRGWNARAAWRNTCLDLRHRRDFDKVAIVGAPTWERWCAKLANLL

Secondary structure (DSSP, 8-state):
-EEE-TT-BTTEEEEEEEEEE-HHHIIIIIHHHHHHHHHH-SSEEEEEEEEEEEEEE-HHHHHHHHHHHHHSTTTEEEEEEES--HHHHHHHHHHTT-

Radius of gyration: 12.66 Å; chains: 1; bounding box: 30×29×31 Å

pLDDT: mean 81.01, std 10.43, range [54.81, 95.19]

Foldseek 3Di:
DKDWDPPDDQQETEIEDAAEAEPCNCVVPVVVVLVVSCVRDQAHEYEYEYDPRYPYYDPVVVVVVVVCCVVCVSRYPYYHYHPDDPVVVVVVVVVVVD